Protein AF-A0A258KZ07-F1 (afdb_monomer_lite)

Secondary structure (DSSP, 8-state):
--SEEEPPPTT-TT---EEE-HHHHHHHHHHHHHHHHHHHHHHHHHHHHHHHHHHHHHHHHH-S--S-S-------

Structure (mmCIF, N/CA/C/O backbone):
data_AF-A0A258KZ07-F1
#
_entry.id   AF-A0A258KZ07-F1
#
loop_
_atom_site.group_PDB
_atom_site.id
_atom_site.type_symbol
_atom_site.label_atom_id
_atom_site.label_alt_id
_atom_site.label_comp_id
_atom_site.label_asym_id
_atom_site.label_entity_id
_atom_site.label_seq_id
_atom_site.pdbx_PDB_ins_code
_atom_site.Cartn_x
_atom_site.Cartn_y
_atom_site.Cartn_z
_atom_site.occupancy
_atom_site.B_iso_or_equiv
_atom_site.auth_seq_id
_atom_site.auth_comp_id
_atom_site.auth_asym_id
_atom_site.auth_atom_id
_atom_site.pdbx_PDB_model_num
ATOM 1 N N . ALA A 1 1 ? -7.344 9.726 14.382 1.00 71.88 1 ALA A N 1
ATOM 2 C CA . ALA A 1 1 ? -8.168 9.396 13.199 1.00 71.88 1 ALA A CA 1
ATOM 3 C C . ALA A 1 1 ? -9.022 8.125 13.350 1.00 71.88 1 ALA A C 1
ATOM 5 O O . ALA A 1 1 ? -9.804 7.873 12.453 1.00 71.88 1 ALA A O 1
ATOM 6 N N . GLY A 1 2 ? -8.930 7.318 14.421 1.00 93.06 2 GLY A N 1
ATOM 7 C CA . GLY A 1 2 ? -9.856 6.180 14.624 1.00 93.06 2 GLY A CA 1
ATOM 8 C C . GLY A 1 2 ? -9.781 5.047 13.583 1.00 93.06 2 GLY A C 1
ATOM 9 O O . GLY A 1 2 ? -10.617 4.153 13.593 1.00 93.06 2 GLY A O 1
ATOM 10 N N . LEU A 1 3 ? -8.792 5.072 12.682 1.00 95.69 3 LEU A N 1
ATOM 11 C CA . LEU A 1 3 ? -8.639 4.109 11.581 1.00 95.69 3 LEU A CA 1
ATOM 12 C C . LEU A 1 3 ? -7.938 2.813 12.007 1.00 95.69 3 LEU A C 1
ATOM 14 O O . LEU A 1 3 ? -7.995 1.816 11.297 1.00 95.69 3 LEU A O 1
ATOM 18 N N . VAL A 1 4 ? -7.241 2.843 13.140 1.00 96.38 4 VAL A N 1
ATOM 19 C CA . VAL A 1 4 ? -6.413 1.747 13.644 1.00 96.38 4 VAL A CA 1
ATOM 20 C C . VAL A 1 4 ? -6.648 1.616 15.138 1.00 96.38 4 VAL A C 1
ATOM 22 O O . VAL A 1 4 ? -6.715 2.625 15.844 1.00 96.38 4 VAL A O 1
ATOM 25 N N . GLU A 1 5 ? -6.700 0.380 15.612 1.00 94.19 5 GLU A N 1
ATOM 26 C CA . GLU A 1 5 ? -6.708 0.026 17.026 1.00 94.19 5 GLU A CA 1
ATOM 27 C C . GLU A 1 5 ? -5.588 -0.969 17.351 1.00 94.19 5 GLU A C 1
ATOM 29 O O . GLU A 1 5 ? -4.955 -1.548 16.464 1.00 94.19 5 GLU A O 1
ATOM 34 N N . ARG A 1 6 ? -5.287 -1.120 18.644 1.00 90.81 6 ARG A N 1
ATOM 35 C CA . ARG A 1 6 ? -4.303 -2.095 19.125 1.00 90.81 6 ARG A CA 1
ATOM 36 C C . ARG A 1 6 ? -5.034 -3.382 19.484 1.00 90.81 6 ARG A C 1
ATOM 38 O O . ARG A 1 6 ? -5.846 -3.362 20.403 1.00 90.81 6 ARG A O 1
ATOM 45 N N . ALA A 1 7 ? -4.696 -4.478 18.822 1.00 84.06 7 ALA A N 1
ATOM 46 C CA . ALA A 1 7 ? -5.142 -5.809 19.218 1.00 84.06 7 ALA A CA 1
ATOM 47 C C . ALA A 1 7 ? -4.141 -6.450 20.196 1.00 84.06 7 ALA A C 1
ATOM 49 O O . ALA A 1 7 ? -2.987 -6.019 20.299 1.00 84.06 7 ALA A O 1
ATOM 50 N N . SER A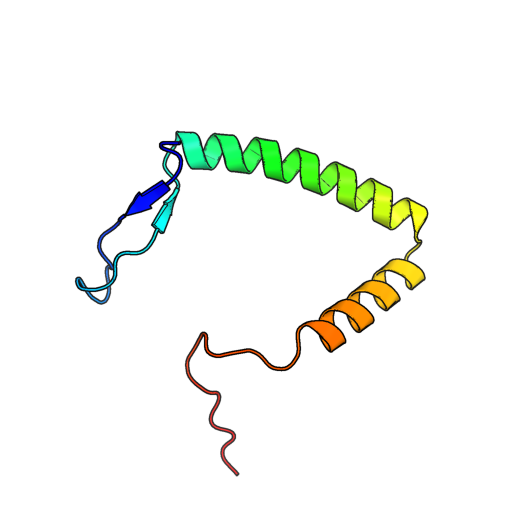 1 8 ? -4.575 -7.475 20.931 1.00 78.69 8 SER A N 1
ATOM 51 C CA . SER A 1 8 ? -3.675 -8.379 21.654 1.00 78.69 8 SER A CA 1
ATOM 52 C C . SER A 1 8 ? -3.052 -9.368 20.673 1.00 78.69 8 SER A C 1
ATOM 54 O O . SER A 1 8 ? -3.742 -9.873 19.795 1.00 78.69 8 SER A O 1
ATOM 56 N N . GLY A 1 9 ? -1.755 -9.651 20.796 1.00 78.38 9 GLY A N 1
ATOM 57 C CA . GLY A 1 9 ? -1.118 -10.665 19.958 1.00 78.38 9 GLY A CA 1
ATOM 58 C C . GLY A 1 9 ? -1.496 -12.088 20.367 1.00 78.38 9 GLY A C 1
ATOM 59 O O . GLY A 1 9 ? -1.184 -12.501 21.480 1.00 78.38 9 GLY A O 1
ATOM 60 N N . ASP A 1 10 ? -2.060 -12.860 19.437 1.00 72.69 10 ASP A N 1
ATOM 61 C CA . ASP A 1 10 ? -2.523 -14.239 19.681 1.00 72.69 10 ASP A CA 1
ATOM 62 C C . ASP A 1 10 ? -1.403 -15.205 20.113 1.00 72.69 10 ASP A C 1
ATOM 64 O O . ASP A 1 10 ? -1.640 -16.156 20.850 1.00 72.69 10 ASP A O 1
ATOM 68 N N . LEU A 1 11 ? -0.164 -14.954 19.673 1.00 76.12 11 LEU A N 1
ATOM 69 C CA . LEU A 1 11 ? 1.014 -15.782 19.985 1.00 76.12 11 LEU A CA 1
ATOM 70 C C . LEU A 1 11 ? 1.842 -15.256 21.167 1.00 76.12 11 LEU A C 1
ATOM 72 O O . LEU A 1 11 ? 2.709 -15.959 21.676 1.00 76.12 11 LEU A O 1
ATOM 76 N N . ASP A 1 12 ? 1.639 -13.996 21.551 1.00 78.62 12 ASP A N 1
ATOM 77 C CA . ASP A 1 12 ? 2.371 -13.324 22.624 1.00 78.62 12 ASP A CA 1
ATOM 78 C C . ASP A 1 12 ? 1.588 -12.074 23.037 1.00 78.62 12 ASP A C 1
ATOM 80 O O . ASP A 1 12 ? 1.552 -11.082 22.302 1.00 78.62 12 ASP A O 1
ATOM 84 N N . GLY A 1 13 ? 0.998 -12.103 24.234 1.00 76.88 13 GLY A N 1
ATOM 85 C CA . GLY A 1 13 ? 0.185 -11.007 24.769 1.00 76.88 13 GLY A CA 1
ATOM 86 C C . GLY A 1 13 ? 0.956 -9.703 25.014 1.00 76.88 13 GLY A C 1
ATOM 87 O O . GLY A 1 13 ? 0.345 -8.661 25.249 1.00 76.88 13 GLY A O 1
ATOM 88 N N . ARG A 1 14 ? 2.295 -9.718 24.933 1.00 84.38 14 ARG A N 1
ATOM 89 C CA . ARG A 1 14 ? 3.118 -8.497 24.956 1.00 84.38 14 ARG A CA 1
ATOM 90 C C . ARG A 1 14 ? 3.102 -7.777 23.613 1.00 84.38 14 ARG A C 1
ATOM 92 O O . ARG A 1 14 ? 3.363 -6.572 23.560 1.00 84.38 14 ARG A O 1
ATOM 99 N N . ARG A 1 15 ? 2.790 -8.487 22.525 1.00 83.31 15 ARG A N 1
ATOM 100 C CA . ARG A 1 15 ? 2.631 -7.885 21.202 1.00 83.31 15 ARG A CA 1
ATOM 101 C C . ARG A 1 15 ? 1.343 -7.078 21.179 1.00 83.31 15 ARG A C 1
ATOM 103 O O . ARG A 1 15 ? 0.286 -7.545 21.593 1.00 83.31 15 ARG A O 1
ATOM 110 N N . LYS A 1 16 ? 1.448 -5.865 20.643 1.00 85.44 16 LYS A N 1
ATOM 111 C CA . LYS A 1 16 ? 0.318 -4.959 20.419 1.00 85.44 16 LYS A CA 1
ATOM 112 C C . LYS A 1 16 ? 0.200 -4.665 18.924 1.00 85.44 16 LYS A C 1
ATOM 114 O O . LYS A 1 16 ? 0.568 -3.561 18.512 1.00 85.44 16 LYS A O 1
ATOM 119 N N . PRO A 1 17 ? -0.182 -5.657 18.095 1.00 89.31 17 PRO A N 1
ATOM 120 C CA . PRO A 1 17 ? -0.368 -5.436 16.669 1.00 89.31 17 PRO A CA 1
ATOM 121 C C . PRO A 1 17 ? -1.391 -4.328 16.414 1.00 89.31 17 PRO A C 1
ATOM 123 O O . PRO A 1 17 ? -2.380 -4.184 17.131 1.00 89.31 17 PRO A O 1
ATOM 126 N N . ALA A 1 18 ? -1.128 -3.541 15.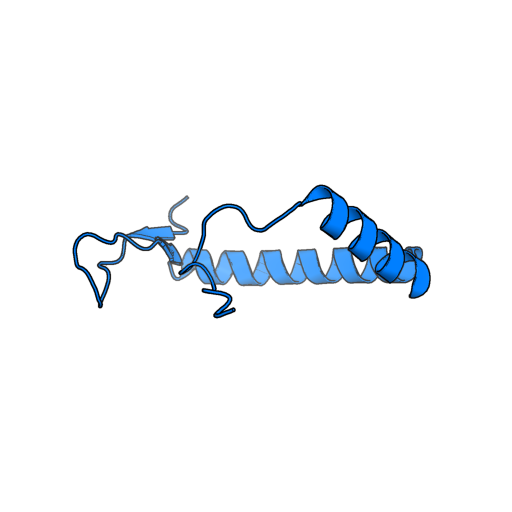378 1.00 92.62 18 ALA A N 1
ATOM 127 C CA . ALA A 1 18 ? -2.077 -2.581 14.848 1.00 92.62 18 ALA A CA 1
ATOM 128 C C . ALA A 1 18 ? -3.044 -3.309 13.908 1.00 92.62 18 ALA A C 1
ATOM 130 O O . ALA A 1 18 ? -2.596 -3.985 12.982 1.00 92.62 18 ALA A O 1
ATOM 131 N N . VAL A 1 19 ? -4.346 -3.152 14.129 1.00 94.19 19 VAL A N 1
ATOM 132 C CA . VAL A 1 19 ? -5.396 -3.675 13.246 1.00 94.19 19 VAL A CA 1
ATOM 133 C C . VAL A 1 19 ? -6.275 -2.530 12.764 1.00 94.19 19 VAL A C 1
ATOM 135 O O . VAL A 1 19 ? -6.490 -1.551 13.482 1.00 94.19 19 VAL A O 1
ATOM 138 N N . LEU A 1 20 ? -6.736 -2.613 11.517 1.00 96.25 20 LEU A N 1
ATOM 139 C CA . LEU A 1 20 ? -7.638 -1.610 10.962 1.00 96.25 20 LEU A CA 1
ATOM 140 C C . LEU A 1 20 ? -9.014 -1.744 11.611 1.00 96.25 20 LEU A C 1
ATOM 142 O O . LEU A 1 20 ? -9.565 -2.839 11.695 1.00 96.25 20 LEU A O 1
ATOM 146 N N . THR A 1 21 ? -9.595 -0.615 12.008 1.00 96.75 21 THR A N 1
ATOM 147 C CA . THR A 1 21 ? -11.015 -0.566 12.371 1.00 96.75 21 THR A CA 1
ATOM 148 C C . THR A 1 21 ? -11.873 -0.695 11.110 1.00 96.75 21 THR A C 1
ATOM 150 O O . THR A 1 21 ? -11.378 -0.535 9.992 1.00 96.75 21 THR A O 1
ATOM 153 N N . ALA A 1 22 ? -13.188 -0.884 11.252 1.00 96.56 22 ALA A N 1
ATOM 154 C CA . ALA A 1 22 ? -14.101 -0.867 10.103 1.00 96.56 22 ALA A CA 1
ATOM 155 C C . ALA A 1 22 ? -13.984 0.432 9.272 1.00 96.56 22 ALA A C 1
ATOM 157 O O . ALA A 1 22 ? -14.009 0.407 8.040 1.00 96.56 22 ALA A O 1
ATOM 158 N N . GLN A 1 23 ? -13.778 1.574 9.940 1.00 97.12 23 GLN A N 1
ATOM 159 C CA . GLN A 1 23 ? -13.513 2.850 9.268 1.00 97.12 23 GLN A CA 1
ATOM 160 C C . GLN A 1 23 ? -12.152 2.858 8.560 1.00 97.12 23 GLN A C 1
ATOM 162 O O . GLN A 1 23 ? -12.046 3.383 7.450 1.00 97.12 23 GLN A O 1
ATOM 167 N N . GLY A 1 24 ? -11.133 2.254 9.177 1.00 97.94 24 GLY A N 1
ATOM 168 C CA . GLY A 1 24 ? -9.818 2.026 8.580 1.00 97.94 24 GLY A CA 1
ATOM 169 C C . GLY A 1 24 ? -9.886 1.232 7.283 1.00 97.94 24 GLY A C 1
ATOM 170 O O . GLY A 1 24 ? -9.353 1.680 6.273 1.00 97.94 24 GLY A O 1
ATOM 171 N N . VAL A 1 25 ? -10.612 0.115 7.282 1.00 98.06 25 VAL A N 1
ATOM 172 C CA . VAL A 1 25 ? -10.811 -0.729 6.094 1.00 98.06 25 VAL A CA 1
ATOM 173 C C . VAL A 1 25 ? -11.514 0.049 4.980 1.00 98.06 25 VAL A C 1
ATOM 175 O O . VAL A 1 25 ? -11.067 0.052 3.833 1.00 98.06 25 VAL A O 1
ATOM 178 N N . ALA A 1 26 ? -12.583 0.780 5.305 1.00 97.44 26 ALA A N 1
ATOM 179 C CA . ALA A 1 26 ? -13.292 1.588 4.314 1.00 97.44 26 ALA A CA 1
ATOM 180 C C . ALA A 1 26 ? -12.405 2.704 3.729 1.00 97.44 26 ALA A C 1
ATOM 182 O O . ALA A 1 26 ? -12.487 3.017 2.538 1.00 97.44 26 ALA A O 1
ATOM 183 N N . PHE A 1 27 ? -11.561 3.322 4.559 1.00 97.25 27 PHE A N 1
ATOM 184 C CA . PHE A 1 27 ? -10.590 4.319 4.117 1.00 97.25 27 PHE A CA 1
ATOM 185 C C . PHE A 1 27 ? -9.502 3.711 3.223 1.00 97.25 27 PHE A C 1
ATOM 187 O O . PHE A 1 27 ? -9.184 4.285 2.175 1.00 97.25 27 PHE A O 1
ATOM 194 N N . GLU A 1 28 ? -8.960 2.557 3.610 1.00 97.56 28 GLU A N 1
ATOM 195 C CA . GLU A 1 28 ? -7.963 1.824 2.837 1.00 97.56 28 GLU A CA 1
ATOM 196 C C . GLU A 1 28 ? -8.509 1.473 1.454 1.00 97.56 28 GLU A C 1
ATOM 198 O O . GLU A 1 28 ? -7.856 1.782 0.462 1.00 97.56 28 GLU A O 1
ATOM 203 N N . ALA A 1 29 ? -9.732 0.943 1.361 1.00 97.50 29 ALA A N 1
ATOM 204 C CA . ALA A 1 29 ? -10.350 0.581 0.088 1.00 97.50 29 ALA A CA 1
ATOM 205 C C . ALA A 1 29 ? -10.421 1.769 -0.891 1.00 97.50 29 ALA A C 1
ATOM 207 O O . ALA A 1 29 ? -9.987 1.658 -2.041 1.00 97.50 29 ALA A O 1
ATOM 208 N N . ARG A 1 30 ? -10.897 2.936 -0.429 1.00 96.88 30 ARG A N 1
ATOM 209 C CA . ARG A 1 30 ? -10.975 4.154 -1.262 1.00 96.88 30 ARG A CA 1
ATOM 210 C C . ARG A 1 30 ? -9.595 4.657 -1.680 1.00 96.88 30 ARG A C 1
ATOM 212 O O . ARG A 1 30 ? -9.395 5.065 -2.823 1.00 96.88 30 ARG A O 1
ATOM 219 N N . THR A 1 31 ? -8.643 4.639 -0.751 1.00 97.19 31 THR A N 1
ATOM 220 C CA . THR A 1 31 ? -7.284 5.133 -1.001 1.00 97.19 31 THR A CA 1
ATOM 221 C C . THR A 1 31 ? -6.531 4.207 -1.949 1.00 97.19 31 THR A C 1
ATOM 223 O O . THR A 1 31 ? -5.912 4.681 -2.900 1.00 97.19 31 THR A O 1
ATOM 226 N N . ALA A 1 32 ? -6.632 2.894 -1.746 1.00 97.12 32 ALA A N 1
ATOM 227 C CA . ALA A 1 32 ? -6.027 1.883 -2.598 1.00 97.12 32 ALA A CA 1
ATOM 228 C C . ALA A 1 32 ? -6.520 2.014 -4.041 1.00 97.12 32 ALA A C 1
ATOM 230 O O . ALA A 1 32 ? -5.709 1.991 -4.963 1.00 97.12 32 ALA A O 1
ATOM 231 N N . GLU A 1 33 ? -7.819 2.238 -4.246 1.00 97.56 33 GLU A N 1
ATOM 232 C CA . GLU A 1 33 ? -8.372 2.390 -5.592 1.00 97.56 33 GLU A CA 1
ATOM 233 C C . GLU A 1 33 ? -7.842 3.634 -6.314 1.00 97.56 33 GLU A C 1
ATOM 235 O O . GLU A 1 33 ? -7.401 3.577 -7.469 1.00 97.56 33 GLU A O 1
ATOM 240 N N . ARG A 1 34 ? -7.760 4.758 -5.596 1.00 97.62 34 ARG A N 1
ATOM 241 C CA . ARG A 1 34 ? -7.128 5.972 -6.119 1.00 97.62 34 ARG A CA 1
ATOM 242 C C . ARG A 1 34 ? -5.657 5.735 -6.472 1.00 97.62 34 ARG A C 1
ATOM 244 O O . ARG A 1 34 ? -5.206 6.168 -7.533 1.00 97.62 34 ARG A O 1
ATOM 251 N N . LEU A 1 35 ? -4.907 5.055 -5.605 1.00 97.69 35 LEU A N 1
ATOM 252 C CA . LEU A 1 35 ? -3.493 4.754 -5.834 1.00 97.69 35 LEU A CA 1
ATOM 253 C C . LEU A 1 35 ? -3.295 3.832 -7.043 1.00 97.69 35 LEU A C 1
ATOM 255 O O . LEU A 1 35 ? -2.410 4.099 -7.855 1.00 97.69 35 LEU A O 1
ATOM 259 N N . ARG A 1 36 ? -4.142 2.809 -7.223 1.00 96.00 36 ARG A N 1
ATOM 260 C CA . ARG A 1 36 ? -4.119 1.938 -8.412 1.00 96.00 36 ARG A CA 1
ATOM 261 C C . ARG A 1 36 ? -4.305 2.738 -9.696 1.00 96.00 36 ARG A C 1
ATOM 263 O O . ARG A 1 36 ? -3.549 2.547 -10.644 1.00 96.00 36 ARG A O 1
ATOM 270 N N . THR A 1 37 ? -5.248 3.679 -9.707 1.00 96.88 37 THR A N 1
ATOM 271 C CA . THR A 1 37 ? -5.481 4.555 -10.866 1.00 96.88 37 THR A CA 1
ATOM 272 C C . THR A 1 37 ? -4.254 5.413 -11.194 1.00 96.88 37 THR A C 1
ATOM 274 O O . THR A 1 37 ? -3.857 5.516 -12.359 1.00 96.88 37 THR A O 1
ATOM 277 N N . LEU A 1 38 ? -3.613 6.002 -10.178 1.00 95.31 38 LEU A N 1
ATOM 278 C CA . LEU A 1 38 ? -2.399 6.804 -10.361 1.00 95.31 38 LEU A CA 1
ATOM 279 C C . LEU A 1 38 ? -1.225 5.958 -10.871 1.00 95.31 38 LEU A C 1
ATOM 281 O O . LEU A 1 38 ? -0.540 6.370 -11.807 1.00 95.31 38 LEU A O 1
ATOM 285 N N . LEU A 1 39 ? -1.033 4.762 -10.310 1.00 91.12 39 LEU A N 1
ATOM 286 C CA . LEU A 1 39 ? -0.005 3.820 -10.755 1.00 91.12 39 LEU A CA 1
ATOM 287 C C . LEU A 1 39 ? -0.234 3.382 -12.202 1.00 91.12 39 LEU A C 1
ATOM 289 O O . LEU A 1 39 ? 0.695 3.423 -13.004 1.00 91.12 39 LEU A O 1
ATOM 293 N N . ALA A 1 40 ? -1.471 3.042 -12.568 1.00 92.94 40 ALA A N 1
ATOM 294 C CA . ALA A 1 40 ? -1.813 2.659 -13.934 1.00 92.94 40 ALA A CA 1
ATOM 295 C C . ALA A 1 40 ? -1.510 3.784 -14.936 1.00 92.94 40 ALA A C 1
ATOM 297 O O . ALA A 1 40 ? -0.981 3.525 -16.018 1.00 92.94 40 ALA A O 1
ATOM 298 N N . LYS A 1 41 ? -1.800 5.043 -14.576 1.00 94.38 41 LYS A N 1
ATOM 299 C CA . LYS A 1 41 ? -1.430 6.207 -15.392 1.00 94.38 41 LYS A CA 1
ATOM 300 C C . LYS A 1 41 ? 0.089 6.318 -15.539 1.00 94.38 41 LYS A C 1
ATOM 302 O O . LYS A 1 41 ? 0.568 6.416 -16.663 1.00 94.38 41 LYS A O 1
ATOM 307 N N . ALA A 1 42 ? 0.830 6.263 -14.433 1.00 89.12 42 ALA A N 1
ATOM 308 C CA . ALA A 1 42 ? 2.287 6.372 -14.445 1.00 89.12 42 ALA A CA 1
ATOM 309 C C . ALA A 1 42 ? 2.947 5.268 -15.290 1.00 89.12 42 ALA A C 1
ATOM 311 O O . ALA A 1 42 ? 3.851 5.548 -16.073 1.00 89.12 42 ALA A O 1
ATOM 312 N N . TYR A 1 43 ? 2.457 4.030 -15.188 1.00 89.44 43 TYR A N 1
ATOM 313 C CA . TYR A 1 43 ? 2.993 2.890 -15.938 1.00 89.44 43 TYR A CA 1
ATOM 314 C C . TYR A 1 43 ? 2.713 3.011 -17.437 1.00 89.44 43 TYR A C 1
ATOM 316 O O . TYR A 1 43 ? 3.589 2.716 -18.244 1.00 89.44 43 TYR A O 1
ATOM 324 N N . ARG A 1 44 ? 1.529 3.507 -17.824 1.00 92.12 44 ARG A N 1
ATOM 325 C CA . ARG A 1 44 ? 1.231 3.805 -19.234 1.00 92.12 44 ARG A CA 1
ATOM 326 C C . ARG A 1 44 ? 2.117 4.915 -19.794 1.00 92.12 44 ARG A C 1
ATOM 328 O O . ARG A 1 44 ? 2.532 4.817 -20.939 1.00 92.12 44 ARG A O 1
ATOM 335 N N . THR A 1 45 ? 2.423 5.941 -19.001 1.00 92.56 45 THR A N 1
ATOM 336 C CA . THR A 1 45 ? 3.339 7.015 -19.416 1.00 92.56 45 THR A CA 1
ATOM 337 C C . THR A 1 45 ? 4.778 6.518 -19.573 1.00 92.56 45 THR A C 1
ATOM 339 O O . THR A 1 45 ? 5.451 6.919 -20.514 1.00 92.56 45 THR A O 1
ATOM 342 N N . GLY A 1 46 ? 5.257 5.658 -18.668 1.00 87.25 46 GLY A N 1
ATOM 343 C CA . GLY 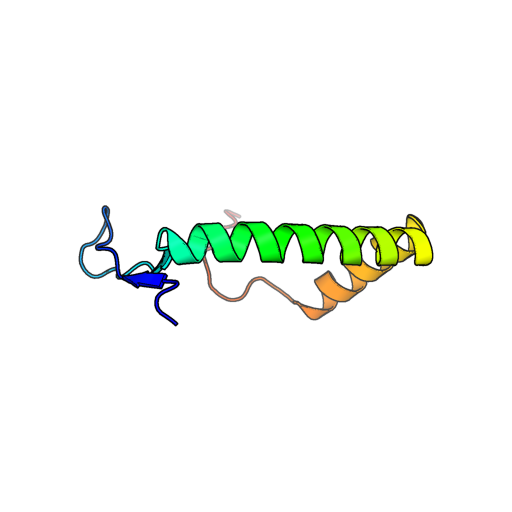A 1 46 ? 6.641 5.170 -18.680 1.00 87.25 46 GLY A CA 1
ATOM 344 C C . GLY A 1 46 ? 6.914 3.972 -19.597 1.00 87.25 46 GLY A C 1
ATOM 345 O O . GLY A 1 46 ? 8.077 3.684 -19.873 1.00 87.25 46 GLY A O 1
ATOM 346 N N . GLY A 1 47 ? 5.878 3.261 -20.052 1.00 91.44 47 GLY A N 1
ATOM 347 C CA . GLY A 1 47 ? 6.025 2.011 -20.804 1.00 91.44 47 GLY A CA 1
ATOM 348 C C . GLY A 1 47 ? 6.571 0.850 -19.956 1.00 91.44 47 GLY A C 1
ATOM 349 O O . GLY A 1 47 ? 7.028 1.032 -18.826 1.00 91.44 47 GLY A O 1
ATOM 350 N N . LEU A 1 48 ? 6.518 -0.374 -20.494 1.00 84.06 48 LEU A N 1
ATOM 351 C CA . LEU A 1 48 ? 6.916 -1.589 -19.761 1.00 84.06 48 LEU A CA 1
ATOM 352 C C . LEU A 1 48 ? 8.389 -1.557 -19.318 1.00 84.06 48 LEU A C 1
ATOM 354 O O . LEU A 1 48 ? 8.699 -1.912 -18.177 1.00 84.06 48 LEU A O 1
ATOM 358 N N . ASP A 1 49 ? 9.281 -1.064 -20.177 1.00 87.38 49 ASP A N 1
ATOM 359 C CA . ASP A 1 49 ? 10.715 -0.987 -19.882 1.00 87.38 49 ASP A CA 1
ATOM 360 C C . ASP A 1 49 ? 11.040 0.068 -18.818 1.00 87.38 49 ASP A C 1
ATOM 362 O O . ASP A 1 49 ? 11.849 -0.182 -17.917 1.00 87.38 49 ASP A O 1
ATOM 366 N N . GLY A 1 50 ? 10.360 1.221 -18.857 1.00 87.44 50 GLY A N 1
ATOM 367 C CA . GLY A 1 50 ? 10.522 2.281 -17.861 1.00 87.44 50 GLY A CA 1
ATOM 368 C C . GLY A 1 50 ? 10.142 1.809 -16.458 1.00 87.44 50 GLY A C 1
ATOM 369 O O . GLY A 1 50 ? 10.896 2.016 -15.507 1.00 87.44 50 GLY A O 1
ATOM 370 N N . VAL A 1 51 ? 9.030 1.077 -16.332 1.00 89.06 51 VAL A N 1
ATOM 371 C CA . VAL A 1 51 ? 8.580 0.490 -15.057 1.00 89.06 51 VAL A CA 1
ATOM 372 C C . VAL A 1 51 ? 9.607 -0.499 -14.497 1.00 89.06 51 VAL A C 1
ATOM 374 O O . VAL A 1 51 ? 9.939 -0.449 -13.306 1.00 89.06 51 VAL A O 1
ATOM 377 N N . ALA A 1 52 ? 10.141 -1.383 -15.345 1.00 89.69 52 ALA A N 1
ATOM 378 C CA . ALA A 1 52 ? 11.162 -2.344 -14.940 1.00 89.69 52 ALA A CA 1
ATOM 379 C C . ALA A 1 52 ? 12.448 -1.643 -14.463 1.00 89.69 52 ALA A C 1
ATOM 381 O O . ALA A 1 52 ? 13.015 -2.028 -13.436 1.00 89.69 52 ALA A O 1
ATOM 382 N N . GLY A 1 53 ? 12.878 -0.588 -15.163 1.00 89.19 53 GLY A N 1
ATOM 383 C CA . GLY A 1 53 ? 14.016 0.247 -14.778 1.00 89.19 53 GLY A CA 1
ATOM 384 C C . GLY A 1 53 ? 13.815 0.932 -13.425 1.00 89.19 53 GLY A C 1
ATOM 385 O O . GLY A 1 53 ? 14.654 0.790 -12.533 1.00 89.19 53 GLY A O 1
ATOM 386 N N . THR A 1 54 ? 12.669 1.588 -13.218 1.00 90.12 54 THR A N 1
ATOM 387 C CA . THR A 1 54 ? 12.331 2.228 -11.936 1.00 90.12 54 THR A CA 1
ATOM 388 C C . THR A 1 54 ? 12.349 1.227 -10.785 1.00 90.12 54 THR A C 1
ATOM 390 O O . THR A 1 54 ? 12.915 1.516 -9.732 1.00 90.12 54 THR A O 1
ATOM 393 N N . ARG A 1 55 ? 11.802 0.018 -10.977 1.00 89.19 55 ARG A N 1
ATOM 394 C CA . ARG A 1 55 ? 11.820 -1.026 -9.941 1.00 89.19 55 ARG A CA 1
ATOM 395 C C . ARG A 1 55 ? 13.243 -1.422 -9.541 1.00 89.19 55 ARG A C 1
ATOM 397 O O . ARG A 1 55 ? 13.489 -1.631 -8.356 1.00 89.19 55 ARG A O 1
ATOM 404 N N . ARG A 1 56 ? 14.176 -1.515 -10.496 1.00 89.94 56 ARG A N 1
ATOM 405 C CA . ARG A 1 56 ? 15.594 -1.817 -10.214 1.00 89.94 56 ARG A CA 1
ATOM 406 C C . ARG A 1 56 ? 16.258 -0.697 -9.417 1.00 89.94 56 ARG A C 1
ATOM 408 O O . ARG A 1 56 ? 16.930 -0.988 -8.434 1.00 89.94 56 ARG A O 1
ATOM 415 N N . ILE A 1 57 ? 16.023 0.560 -9.798 1.00 91.06 57 ILE A N 1
ATOM 416 C CA . ILE A 1 57 ? 16.564 1.733 -9.094 1.00 91.06 57 ILE A CA 1
ATOM 417 C C . ILE A 1 57 ? 16.040 1.780 -7.655 1.00 91.06 57 ILE A C 1
ATOM 419 O O . ILE A 1 57 ? 16.826 1.876 -6.718 1.00 91.06 57 ILE A O 1
ATOM 423 N N . LEU A 1 58 ? 14.724 1.644 -7.464 1.00 91.12 58 LEU A N 1
ATOM 424 C CA . LEU A 1 58 ? 14.116 1.635 -6.130 1.00 91.12 58 LEU A CA 1
ATOM 425 C C . LEU A 1 58 ? 14.626 0.472 -5.271 1.00 91.12 58 LEU A C 1
ATOM 427 O O . LEU A 1 58 ? 14.879 0.657 -4.085 1.00 91.12 58 LEU A O 1
ATOM 431 N N . ALA A 1 59 ? 14.811 -0.712 -5.860 1.00 89.31 59 ALA A N 1
ATOM 432 C CA . ALA A 1 59 ? 15.376 -1.858 -5.153 1.00 89.31 59 AL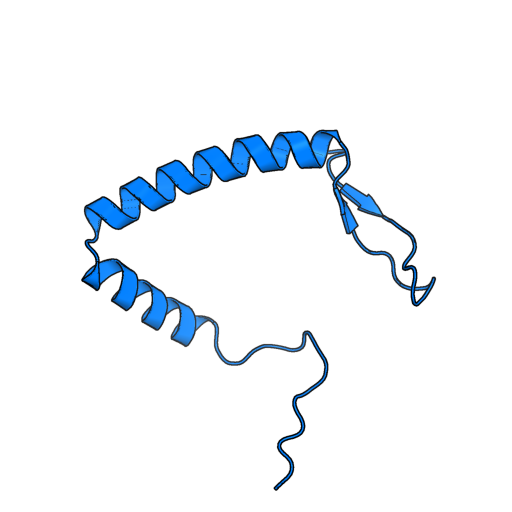A A CA 1
ATOM 433 C C . ALA A 1 59 ? 16.833 -1.615 -4.727 1.00 89.31 59 ALA A C 1
ATOM 435 O O . ALA A 1 59 ? 17.200 -1.964 -3.609 1.00 89.31 59 ALA A O 1
ATOM 436 N N . ALA A 1 60 ? 17.643 -0.990 -5.586 1.00 89.44 60 ALA A N 1
ATOM 437 C CA . ALA A 1 60 ? 19.015 -0.621 -5.250 1.00 89.44 60 ALA A CA 1
ATOM 438 C C . ALA A 1 60 ? 19.069 0.434 -4.129 1.00 89.44 60 ALA A C 1
ATOM 440 O O . ALA A 1 60 ? 19.900 0.321 -3.233 1.00 89.44 60 ALA A O 1
ATOM 441 N N . LEU A 1 61 ? 18.151 1.410 -4.138 1.00 91.31 61 LEU A N 1
ATOM 442 C CA . LEU A 1 61 ? 18.037 2.438 -3.096 1.00 91.31 61 LEU A CA 1
ATOM 443 C C . LEU A 1 61 ? 17.577 1.881 -1.743 1.00 91.31 61 LEU A C 1
ATOM 445 O O . LEU A 1 61 ? 18.065 2.324 -0.709 1.00 91.31 61 LEU A O 1
ATOM 449 N N . ALA A 1 62 ? 16.642 0.926 -1.733 1.00 89.69 62 ALA A N 1
ATOM 450 C CA . ALA A 1 62 ? 16.117 0.341 -0.497 1.00 89.69 62 ALA A CA 1
ATOM 451 C C . ALA A 1 62 ? 17.180 -0.442 0.298 1.00 89.69 62 ALA A C 1
ATOM 453 O O . ALA A 1 62 ? 17.029 -0.628 1.505 1.00 89.69 62 ALA A O 1
ATOM 454 N N . GLY A 1 63 ? 18.248 -0.889 -0.371 1.00 81.44 63 GLY A N 1
ATOM 455 C CA . GLY A 1 63 ? 19.332 -1.646 0.243 1.00 81.44 63 GLY A CA 1
ATOM 456 C C . GLY A 1 63 ? 18.903 -3.029 0.765 1.00 81.44 63 GLY A C 1
ATOM 457 O O . GLY A 1 63 ? 17.806 -3.519 0.476 1.00 81.44 63 GLY A O 1
ATOM 458 N N . PRO A 1 64 ? 19.779 -3.712 1.524 1.00 77.81 64 PRO A N 1
ATOM 459 C CA . PRO A 1 64 ? 19.455 -4.983 2.166 1.00 77.81 64 PRO A CA 1
ATOM 460 C C . PRO A 1 64 ? 18.307 -4.817 3.170 1.00 77.81 64 PRO A C 1
ATOM 462 O O . PRO A 1 64 ? 18.212 -3.794 3.844 1.00 77.81 64 PRO A O 1
ATOM 465 N N . ARG A 1 65 ? 17.458 -5.846 3.327 1.00 70.38 65 ARG A N 1
ATOM 466 C CA . ARG A 1 65 ? 16.361 -5.837 4.313 1.00 70.38 65 ARG A CA 1
ATOM 467 C C . ARG A 1 65 ? 16.898 -5.509 5.708 1.00 70.38 65 ARG A C 1
ATOM 469 O O . ARG A 1 65 ? 17.560 -6.337 6.330 1.00 70.38 65 ARG A O 1
ATOM 476 N N . GLN A 1 66 ? 16.544 -4.339 6.225 1.00 69.25 66 GLN A N 1
ATOM 477 C CA . GLN A 1 66 ? 16.821 -3.974 7.606 1.00 69.25 66 GLN A CA 1
ATOM 478 C C . GLN A 1 66 ? 15.792 -4.658 8.522 1.00 69.25 66 GLN A C 1
ATOM 480 O O . GLN A 1 66 ? 14.636 -4.257 8.591 1.00 69.25 66 GLN A O 1
ATOM 485 N N . GLY A 1 67 ? 16.204 -5.743 9.182 1.00 60.78 67 GLY A N 1
ATOM 486 C CA . GLY A 1 67 ? 15.686 -6.135 10.498 1.00 60.78 67 GLY A CA 1
ATOM 487 C C . GLY A 1 67 ? 14.179 -6.372 10.688 1.00 60.78 67 GLY A C 1
ATOM 488 O O . GLY A 1 67 ? 13.666 -6.001 11.738 1.00 60.78 67 GLY A O 1
ATOM 489 N N . VAL A 1 68 ? 13.467 -7.037 9.766 1.00 57.12 68 VAL A N 1
ATOM 490 C CA . VAL A 1 68 ? 12.118 -7.574 10.068 1.00 57.12 68 VAL A CA 1
ATOM 491 C C . VAL A 1 68 ? 11.955 -9.004 9.530 1.00 57.12 68 VAL A C 1
ATOM 493 O O . VAL A 1 68 ? 11.872 -9.218 8.313 1.00 57.12 68 VAL A O 1
ATOM 496 N N . GLY A 1 69 ? 11.910 -9.971 10.458 1.00 59.16 69 GLY A N 1
ATOM 497 C CA . GLY A 1 69 ? 11.787 -11.421 10.229 1.00 59.16 69 GLY A CA 1
ATOM 498 C C . GLY A 1 69 ? 13.031 -12.219 10.668 1.00 59.16 69 GLY A C 1
ATOM 499 O O . GLY A 1 69 ? 14.111 -11.635 10.751 1.00 59.16 69 GLY A O 1
ATOM 500 N N . PRO A 1 70 ? 12.907 -13.529 10.972 1.00 50.62 70 PRO A N 1
ATOM 501 C CA . PRO A 1 70 ? 14.045 -14.348 11.382 1.00 50.62 70 PRO A CA 1
ATOM 502 C C . PRO A 1 70 ? 15.120 -14.349 10.291 1.00 50.62 70 PRO A C 1
ATOM 504 O O . PRO A 1 70 ? 14.829 -14.553 9.111 1.00 50.62 70 PRO A O 1
ATOM 507 N N . THR A 1 71 ? 16.366 -14.104 10.695 1.00 55.44 71 THR A N 1
ATOM 508 C CA . THR A 1 71 ? 17.541 -14.133 9.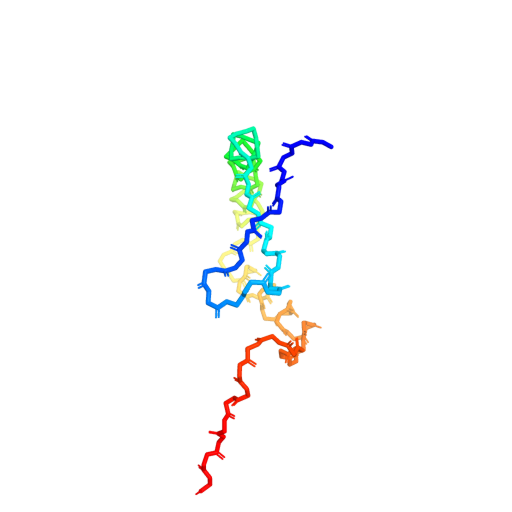825 1.00 55.44 71 THR A CA 1
ATOM 509 C C . THR A 1 71 ? 17.580 -15.474 9.101 1.00 55.44 71 THR A C 1
ATOM 511 O O . THR A 1 71 ? 17.635 -16.523 9.745 1.00 55.44 71 THR A O 1
ATOM 514 N N . ARG A 1 72 ? 17.546 -15.469 7.763 1.00 55.72 72 ARG A N 1
ATOM 515 C CA . ARG A 1 72 ? 17.803 -16.683 6.984 1.00 55.72 72 ARG A CA 1
ATOM 516 C C . ARG A 1 72 ? 19.224 -17.132 7.321 1.00 55.72 72 ARG A C 1
ATOM 518 O O . ARG A 1 72 ? 20.177 -16.509 6.863 1.00 55.72 72 ARG A O 1
ATOM 525 N N . ARG A 1 73 ? 19.377 -18.176 8.143 1.00 54.16 73 ARG A N 1
ATOM 526 C CA . ARG A 1 73 ? 20.660 -18.872 8.280 1.00 54.16 73 ARG A CA 1
ATOM 527 C C . ARG A 1 73 ? 20.980 -19.456 6.911 1.00 54.16 73 ARG A C 1
ATOM 529 O O . ARG A 1 73 ? 20.292 -20.364 6.452 1.00 54.16 73 ARG A O 1
ATOM 536 N N . VAL A 1 74 ? 21.985 -18.899 6.248 1.00 59.53 74 VAL A N 1
ATOM 537 C CA . VAL A 1 74 ? 22.692 -19.626 5.198 1.00 59.53 74 VAL A CA 1
ATOM 538 C C . VAL A 1 74 ? 23.496 -20.680 5.947 1.00 59.53 74 VAL A C 1
ATOM 540 O O . VAL A 1 74 ? 24.408 -20.341 6.698 1.00 59.53 74 VAL A O 1
ATOM 543 N N . VAL A 1 75 ? 23.058 -21.933 5.859 1.00 55.81 75 VAL A N 1
ATOM 544 C CA . VAL A 1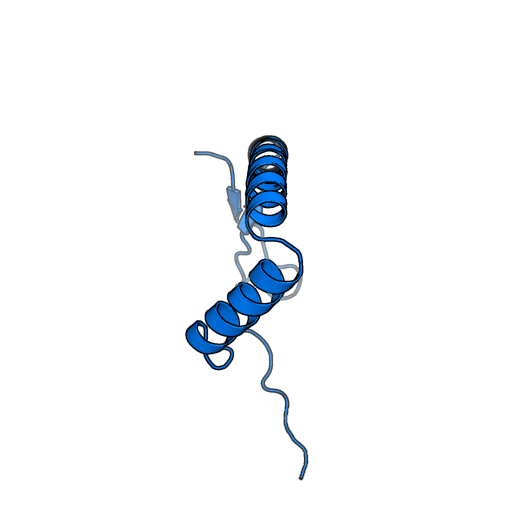 75 ? 23.878 -23.067 6.284 1.00 55.81 75 VAL A CA 1
ATOM 545 C C . VAL A 1 75 ? 24.939 -23.212 5.199 1.00 55.81 75 VAL A C 1
ATOM 547 O O . VAL A 1 75 ? 24.583 -23.348 4.028 1.00 55.81 75 VAL A O 1
ATOM 550 N N . ALA A 1 76 ? 26.198 -23.029 5.594 1.00 53.31 76 ALA A N 1
ATOM 551 C CA . ALA A 1 76 ? 27.365 -23.277 4.757 1.00 53.31 76 ALA A CA 1
ATOM 552 C C . ALA A 1 76 ? 27.566 -24.782 4.548 1.00 53.31 76 ALA A C 1
ATOM 554 O O . ALA A 1 76 ? 27.203 -25.545 5.475 1.00 53.31 76 ALA A O 1
#

Foldseek 3Di:
DQQWAFDQDPVHRVDGDIDGDPVVVVVCVVVVVVVVVVVVVVCVVQDPVSVVVVVVVVVVVVPPDPDDDPPPPPDD

Sequence (76 aa):
AGLVERASGDLDGRRKPAVLTAQGVAFEARTAERLRTLLAKAYRTGGLDGVAGTRRILAALAGPRQGVGPTRRVVA

pLDDT: mean 85.27, std 13.37, range [50.62, 98.06]

Radius of gyration: 18.62 Å; chains: 1; bounding box: 42×33×46 Å